Protein AF-A0A853BE87-F1 (afdb_monomer)

Secondary structure (DSSP, 8-state):
------EEEE--B-SSS--B---EEEEEETTEEEEEETTT--EEEEEE-S-TTSSS-EEEEEE-GGGTTTHHHH-S---SS-S--EE--EEEETTEEEEEEEEEETTTTS--SEEEEEEEEEEESS---TTHHHHHHTT-EEEEEE-TTSEEEEEEEEEEES--GGG--------

pLDDT: mean 77.79, std 16.49, range [34.81, 97.5]

Structure (mmCIF, N/CA/C/O backbone):
data_AF-A0A853BE87-F1
#
_entry.id   AF-A0A853BE87-F1
#
loop_
_atom_site.group_PDB
_atom_site.id
_atom_site.type_symbol
_atom_site.label_atom_id
_atom_site.label_alt_id
_atom_site.label_comp_id
_atom_site.label_asym_id
_atom_site.label_entity_id
_atom_site.label_seq_id
_atom_site.pdbx_PDB_ins_code
_atom_site.Cartn_x
_atom_site.Cartn_y
_atom_site.Cartn_z
_atom_site.occupancy
_atom_site.B_iso_or_equiv
_atom_site.auth_seq_id
_atom_site.auth_comp_id
_atom_site.auth_asym_id
_atom_site.auth_atom_id
_atom_site.pdbx_PDB_model_num
ATOM 1 N N . MET A 1 1 ? 9.281 -5.132 26.952 1.00 34.81 1 MET A N 1
ATOM 2 C CA . MET A 1 1 ? 9.201 -6.214 25.946 1.00 34.81 1 MET A CA 1
ATOM 3 C C . MET A 1 1 ? 8.556 -5.622 24.695 1.00 34.81 1 MET A C 1
ATOM 5 O O . MET A 1 1 ? 7.373 -5.311 24.731 1.00 34.81 1 MET A O 1
ATOM 9 N N . GLY A 1 2 ? 9.344 -5.286 23.667 1.00 41.28 2 GLY A N 1
ATOM 10 C CA . GLY A 1 2 ? 8.842 -4.583 22.477 1.00 41.28 2 GLY A CA 1
ATOM 11 C C . GLY A 1 2 ? 7.926 -5.489 21.656 1.00 41.28 2 GLY A C 1
ATOM 12 O O . GLY A 1 2 ? 8.298 -6.627 21.380 1.00 41.28 2 GLY A O 1
ATOM 13 N N . ARG A 1 3 ? 6.721 -5.021 21.301 1.00 45.84 3 ARG A N 1
ATOM 14 C CA . ARG A 1 3 ? 5.843 -5.760 20.381 1.00 45.84 3 ARG A CA 1
ATOM 15 C C . ARG A 1 3 ? 6.583 -5.938 19.060 1.00 45.84 3 ARG A C 1
ATOM 17 O O . ARG A 1 3 ? 7.026 -4.954 18.473 1.00 45.84 3 ARG A O 1
ATOM 24 N N . VAL A 1 4 ? 6.696 -7.180 18.602 1.00 50.53 4 VAL A N 1
ATOM 25 C CA . VAL A 1 4 ? 7.083 -7.476 17.224 1.00 50.53 4 VAL A CA 1
ATOM 26 C C . VAL A 1 4 ? 6.007 -6.846 16.341 1.00 50.53 4 VAL A C 1
ATOM 28 O O . VAL A 1 4 ? 4.849 -7.255 16.394 1.00 50.53 4 VAL A O 1
ATOM 31 N N . GLU A 1 5 ? 6.353 -5.790 15.605 1.00 64.62 5 GLU A N 1
ATOM 32 C CA . GLU A 1 5 ? 5.460 -5.242 14.586 1.00 64.62 5 GLU A CA 1
ATOM 33 C C . GLU A 1 5 ? 5.260 -6.316 13.517 1.00 64.62 5 GLU A C 1
ATOM 35 O O . GLU A 1 5 ? 6.203 -6.666 12.803 1.00 64.62 5 GLU A O 1
ATOM 40 N N . GLU A 1 6 ? 4.041 -6.840 13.395 1.00 81.12 6 GLU A N 1
ATOM 41 C CA . GLU A 1 6 ? 3.691 -7.691 12.264 1.00 81.12 6 GLU A CA 1
ATOM 42 C C . GLU A 1 6 ? 3.854 -6.881 10.977 1.00 81.12 6 GLU A C 1
ATOM 44 O O . GLU A 1 6 ? 3.145 -5.902 10.716 1.00 81.12 6 GLU A O 1
ATOM 49 N N . ALA A 1 7 ? 4.837 -7.284 10.181 1.00 88.75 7 ALA A N 1
ATOM 50 C CA . ALA A 1 7 ? 5.138 -6.687 8.900 1.00 88.75 7 ALA A CA 1
ATOM 51 C C . ALA A 1 7 ? 5.210 -7.778 7.840 1.00 88.75 7 ALA A C 1
ATOM 53 O O . ALA A 1 7 ? 5.725 -8.870 8.076 1.00 88.75 7 ALA A O 1
ATOM 54 N N . ILE A 1 8 ? 4.727 -7.454 6.649 1.00 89.81 8 ILE A N 1
ATOM 55 C CA . ILE A 1 8 ? 4.848 -8.312 5.477 1.00 89.81 8 ILE A CA 1
ATOM 56 C C . ILE A 1 8 ? 5.816 -7.624 4.529 1.00 89.81 8 ILE A C 1
ATOM 58 O O . ILE A 1 8 ? 5.663 -6.443 4.208 1.00 89.81 8 ILE A O 1
ATOM 62 N N . CYS A 1 9 ? 6.821 -8.377 4.096 1.00 89.88 9 CYS A N 1
ATOM 63 C CA . CYS A 1 9 ? 7.756 -7.964 3.065 1.00 89.88 9 CYS A CA 1
ATOM 64 C C . CYS A 1 9 ? 7.463 -8.749 1.789 1.00 89.88 9 CYS A C 1
ATOM 66 O O . CYS A 1 9 ? 7.303 -9.967 1.832 1.00 89.88 9 CYS A O 1
ATOM 68 N N . VAL A 1 10 ? 7.399 -8.056 0.659 1.00 86.69 10 VAL A N 1
ATOM 69 C CA . VAL A 1 10 ? 7.059 -8.649 -0.636 1.00 86.69 10 VAL A CA 1
ATOM 70 C C . VAL A 1 10 ? 7.960 -8.083 -1.716 1.00 86.69 10 VAL A C 1
ATOM 72 O O . VAL A 1 10 ? 8.206 -6.880 -1.768 1.00 86.69 10 VAL A O 1
ATOM 75 N N . ALA A 1 11 ? 8.411 -8.970 -2.593 1.00 85.81 11 ALA A N 1
ATOM 76 C CA . ALA A 1 11 ? 9.025 -8.640 -3.865 1.00 85.81 11 ALA A CA 1
ATOM 77 C C . ALA A 1 11 ? 8.382 -9.511 -4.953 1.00 85.81 11 ALA A C 1
ATOM 79 O O . ALA A 1 11 ? 7.905 -10.614 -4.675 1.00 85.81 11 ALA A O 1
ATOM 80 N N . ALA A 1 12 ? 8.354 -9.011 -6.183 1.00 81.62 12 ALA A N 1
ATOM 81 C CA . ALA A 1 12 ? 8.027 -9.800 -7.357 1.00 81.62 12 ALA A CA 1
ATOM 82 C C . ALA A 1 12 ? 9.329 -10.351 -7.948 1.00 81.62 12 ALA A C 1
ATOM 84 O O . ALA A 1 12 ? 10.282 -9.601 -8.154 1.00 81.62 12 ALA A O 1
ATOM 85 N N . TYR A 1 13 ? 9.366 -11.653 -8.219 1.00 79.94 13 TYR A N 1
ATOM 86 C CA . TYR A 1 13 ? 10.512 -12.316 -8.832 1.00 79.94 13 TYR A CA 1
ATOM 87 C C . TYR A 1 13 ? 10.091 -13.015 -10.117 1.00 79.94 13 TYR A C 1
ATOM 89 O O . TYR A 1 13 ? 9.055 -13.682 -10.174 1.00 79.94 13 TYR A O 1
ATOM 97 N N . SER A 1 14 ? 10.931 -12.872 -11.132 1.00 76.06 14 SER A N 1
ATOM 98 C CA . SER A 1 14 ? 10.779 -13.520 -12.418 1.00 76.06 14 SER A CA 1
ATOM 99 C C . SER A 1 14 ? 11.687 -14.741 -12.512 1.00 76.06 14 SER A C 1
ATOM 101 O O . SER A 1 14 ? 12.903 -14.630 -12.404 1.00 76.06 14 SER A O 1
ATOM 103 N N . THR A 1 15 ? 11.108 -15.917 -12.758 1.00 75.12 15 THR A N 1
ATOM 104 C CA . THR A 1 15 ? 11.886 -17.150 -12.968 1.00 75.12 15 THR A CA 1
ATOM 105 C C . THR A 1 15 ? 12.444 -17.262 -14.388 1.00 75.12 15 THR A C 1
ATOM 107 O O . THR A 1 15 ? 13.451 -17.929 -14.593 1.00 75.12 15 THR A O 1
ATOM 110 N N . SER A 1 16 ? 11.807 -16.623 -15.376 1.00 73.56 16 SER A N 1
ATOM 111 C CA . SER A 1 16 ? 12.207 -16.691 -16.792 1.00 73.56 16 SER A CA 1
ATOM 112 C C . SER A 1 16 ? 13.280 -15.672 -17.174 1.00 73.56 16 SER A C 1
ATOM 114 O O . SER A 1 16 ? 14.047 -15.883 -18.103 1.00 73.56 16 SER A O 1
ATOM 116 N N . ALA A 1 17 ? 13.315 -14.552 -16.463 1.00 70.81 17 ALA A N 1
ATOM 117 C CA . ALA A 1 17 ? 14.367 -13.547 -16.530 1.00 70.81 17 ALA A CA 1
ATOM 118 C C . ALA A 1 17 ? 14.782 -13.314 -15.080 1.00 70.81 17 ALA A C 1
ATOM 120 O O . ALA A 1 17 ? 13.906 -12.880 -14.346 1.00 70.81 17 ALA A O 1
ATOM 121 N N . PRO A 1 18 ? 16.006 -13.637 -14.631 1.00 74.25 18 PRO A N 1
ATOM 122 C CA . PRO A 1 18 ? 16.380 -13.681 -13.211 1.00 74.25 18 PRO A CA 1
ATOM 123 C C . PRO A 1 18 ? 16.485 -12.276 -12.591 1.00 74.25 18 PRO A C 1
ATOM 125 O O . PRO A 1 18 ? 17.546 -11.830 -12.164 1.00 74.25 18 PRO A O 1
ATOM 128 N N . VAL A 1 19 ? 15.364 -11.563 -12.560 1.00 74.12 19 VAL A N 1
ATOM 129 C CA . VAL A 1 19 ? 15.204 -10.198 -12.071 1.00 74.12 19 VAL A CA 1
ATOM 130 C C . VAL A 1 19 ? 14.216 -10.198 -10.911 1.00 74.12 19 VAL A C 1
ATOM 132 O O . VAL A 1 19 ? 13.226 -10.935 -10.897 1.00 74.12 19 VAL A O 1
ATOM 135 N N . CYS A 1 20 ? 14.508 -9.366 -9.919 1.00 79.50 20 CYS A N 1
ATOM 136 C CA . CYS A 1 20 ? 13.679 -9.156 -8.744 1.00 79.50 20 CYS A CA 1
ATOM 137 C C . CYS A 1 20 ? 13.296 -7.679 -8.675 1.00 79.50 20 CYS A C 1
ATOM 139 O O . CYS A 1 20 ? 14.112 -6.806 -8.979 1.00 79.50 20 CYS A O 1
ATOM 141 N N . SER A 1 21 ? 12.062 -7.396 -8.272 1.00 78.25 21 SER A N 1
ATOM 142 C CA . SER A 1 21 ? 11.642 -6.035 -7.980 1.00 78.25 21 SER A CA 1
ATOM 143 C C . SER A 1 21 ? 12.297 -5.509 -6.707 1.00 78.25 21 SER A C 1
ATOM 145 O O . SER A 1 21 ? 12.903 -6.244 -5.927 1.00 78.25 21 SER A O 1
ATOM 147 N N . TYR A 1 22 ? 12.066 -4.232 -6.416 1.00 80.69 22 TYR A N 1
ATOM 148 C CA . TYR A 1 22 ? 12.263 -3.742 -5.060 1.00 80.69 22 TYR A CA 1
ATOM 149 C C . TYR A 1 22 ? 11.377 -4.491 -4.062 1.00 80.69 22 TYR A C 1
ATOM 151 O O . TYR A 1 22 ? 10.263 -4.914 -4.387 1.00 80.69 22 TYR A O 1
ATOM 159 N N . THR A 1 23 ? 11.872 -4.609 -2.832 1.00 86.69 23 THR A N 1
ATOM 160 C CA . THR A 1 23 ? 11.100 -5.147 -1.714 1.00 86.69 23 THR A CA 1
ATOM 161 C C . THR A 1 23 ? 10.265 -4.044 -1.084 1.00 86.69 23 THR A C 1
ATOM 163 O O . THR A 1 23 ? 10.777 -2.985 -0.710 1.00 86.69 23 THR A O 1
ATOM 166 N N . TYR A 1 24 ? 8.983 -4.320 -0.902 1.00 87.06 24 TYR A N 1
ATOM 167 C CA . TYR A 1 24 ? 8.045 -3.468 -0.190 1.00 87.06 24 TYR A CA 1
ATOM 168 C C . TYR A 1 24 ? 7.766 -4.078 1.176 1.00 87.06 24 TYR A C 1
ATOM 170 O O . TYR A 1 24 ? 7.443 -5.259 1.270 1.00 87.06 24 TYR A O 1
ATOM 178 N N . ARG A 1 25 ? 7.896 -3.278 2.233 1.00 90.50 25 ARG A N 1
ATOM 179 C CA . ARG A 1 25 ? 7.455 -3.617 3.587 1.00 90.50 25 ARG A CA 1
ATOM 180 C C . ARG A 1 25 ? 6.145 -2.901 3.846 1.00 90.50 25 ARG A C 1
ATOM 182 O O . ARG A 1 25 ? 6.057 -1.694 3.624 1.00 90.50 25 ARG A O 1
ATOM 189 N N . TRP A 1 26 ? 5.170 -3.607 4.392 1.00 91.75 26 TRP A N 1
ATOM 190 C CA . TRP A 1 26 ? 4.003 -2.973 4.976 1.00 91.75 26 TRP A CA 1
ATOM 191 C C . TRP A 1 26 ? 3.702 -3.510 6.367 1.00 91.75 26 TRP A C 1
ATOM 193 O O . TRP A 1 26 ? 3.969 -4.674 6.658 1.00 91.75 26 TRP A O 1
ATOM 203 N N . TRP A 1 27 ? 3.192 -2.647 7.238 1.00 93.06 27 TRP A N 1
ATOM 204 C CA . TRP A 1 27 ? 2.950 -2.949 8.648 1.00 93.06 27 TRP A CA 1
ATOM 205 C C . TRP A 1 27 ? 1.794 -2.110 9.195 1.00 93.06 27 TRP A C 1
ATOM 207 O O . TRP A 1 27 ? 1.393 -1.112 8.588 1.00 93.06 27 TRP A O 1
ATOM 217 N N . ALA A 1 28 ? 1.258 -2.522 10.341 1.00 91.62 28 ALA A N 1
ATOM 218 C CA . ALA A 1 28 ? 0.307 -1.735 11.115 1.00 91.62 28 ALA A CA 1
ATOM 219 C C . ALA A 1 28 ? 1.029 -1.028 12.269 1.00 91.62 28 ALA A C 1
ATOM 221 O O . ALA A 1 28 ? 1.868 -1.633 12.935 1.00 91.62 28 ALA A O 1
ATOM 222 N N . ALA A 1 29 ? 0.680 0.229 12.536 1.00 87.75 29 ALA A N 1
ATOM 223 C CA . ALA A 1 29 ? 1.125 0.946 13.729 1.00 87.75 29 ALA A CA 1
ATOM 224 C C . ALA A 1 29 ? 0.015 1.890 14.213 1.00 87.75 29 ALA A C 1
ATOM 226 O O . ALA A 1 29 ? -0.457 2.763 13.482 1.00 87.75 29 ALA A O 1
ATOM 227 N N . GLY A 1 30 ? -0.432 1.683 15.455 1.00 86.69 30 GLY A N 1
ATOM 228 C CA . GLY A 1 30 ? -1.623 2.346 15.990 1.00 86.69 30 GLY A CA 1
ATOM 229 C C . GLY A 1 30 ? -2.852 2.081 15.116 1.00 86.69 30 GLY A C 1
ATOM 230 O O . GLY A 1 30 ? -3.122 0.938 14.744 1.00 86.69 30 GLY A O 1
ATOM 231 N N . THR A 1 31 ? -3.571 3.146 14.764 1.00 86.31 31 THR A N 1
ATOM 232 C CA . THR A 1 31 ? -4.758 3.131 13.890 1.00 86.31 31 THR A CA 1
ATOM 233 C C . THR A 1 31 ? -4.414 3.218 12.401 1.00 86.31 31 THR A C 1
ATOM 235 O O . THR A 1 31 ? -5.306 3.350 11.569 1.00 86.31 31 THR A O 1
ATOM 238 N N . SER A 1 32 ? -3.133 3.159 12.038 1.00 87.69 32 SER A N 1
ATOM 239 C CA . SER A 1 32 ? -2.672 3.353 10.665 1.00 87.69 32 SER A CA 1
ATOM 240 C C . SER A 1 32 ? -1.987 2.111 10.107 1.00 87.69 32 SER A C 1
ATOM 242 O O . SER A 1 32 ? -1.500 1.250 10.845 1.00 87.69 32 SER A O 1
ATOM 244 N N . PHE A 1 33 ? -1.913 2.050 8.782 1.00 91.50 33 PHE A N 1
ATOM 245 C CA . PHE A 1 33 ? -0.997 1.161 8.078 1.00 91.50 33 PHE A CA 1
ATOM 246 C C . PHE A 1 33 ? 0.027 1.968 7.301 1.00 91.50 33 PHE A C 1
ATOM 248 O O . PHE A 1 33 ? -0.228 3.100 6.889 1.00 91.50 33 PHE A O 1
ATOM 255 N N . TYR A 1 34 ? 1.170 1.349 7.056 1.00 90.56 34 TYR A N 1
ATOM 256 C CA . TYR A 1 34 ? 2.242 1.950 6.288 1.00 90.56 34 TYR A CA 1
ATOM 257 C C . TYR A 1 34 ? 2.745 0.972 5.245 1.00 90.56 34 TYR A C 1
ATOM 259 O O . TYR A 1 34 ? 2.811 -0.228 5.494 1.00 90.56 34 TYR A O 1
ATOM 267 N N . LEU A 1 35 ? 3.120 1.504 4.090 1.00 90.12 35 LEU A N 1
ATOM 268 C CA . LEU A 1 35 ? 3.704 0.778 2.974 1.00 90.12 35 LEU A CA 1
ATOM 269 C C . LEU A 1 35 ? 4.929 1.548 2.499 1.00 90.12 35 LEU A C 1
ATOM 271 O O . LEU A 1 35 ? 4.832 2.731 2.182 1.00 90.12 35 LEU A O 1
ATOM 275 N N . LYS A 1 36 ? 6.083 0.889 2.481 1.00 88.25 36 LYS A N 1
ATOM 276 C CA . LYS A 1 36 ? 7.378 1.518 2.227 1.00 88.25 36 LYS A CA 1
ATOM 277 C C . LYS A 1 36 ? 8.248 0.627 1.357 1.00 88.25 36 LYS A C 1
ATOM 279 O O . LYS A 1 36 ? 8.358 -0.574 1.600 1.00 88.25 36 LYS A O 1
ATOM 284 N N . GLN A 1 37 ? 8.900 1.221 0.366 1.00 84.44 37 GLN A N 1
ATOM 285 C CA . GLN A 1 37 ? 9.939 0.534 -0.392 1.00 84.44 37 GLN A CA 1
ATOM 286 C C . GLN A 1 37 ? 11.239 0.500 0.423 1.00 84.44 37 GLN A C 1
ATOM 288 O O . GLN A 1 37 ? 11.730 1.544 0.845 1.00 84.44 37 GLN A O 1
ATOM 293 N N . ARG A 1 38 ? 11.813 -0.690 0.620 1.00 81.00 38 ARG A N 1
ATOM 294 C CA . ARG A 1 38 ? 12.955 -0.927 1.522 1.00 81.00 38 ARG A CA 1
ATOM 295 C C . ARG A 1 38 ? 14.302 -0.409 1.021 1.00 81.00 38 ARG A C 1
ATOM 297 O O . ARG A 1 38 ? 15.202 -0.250 1.827 1.00 81.00 38 ARG A O 1
ATOM 304 N N . SER A 1 39 ? 14.470 -0.209 -0.285 1.00 72.06 39 SER A N 1
ATOM 305 C CA . SER A 1 39 ? 15.754 0.220 -0.860 1.00 72.06 39 SER A CA 1
ATOM 306 C C . SER A 1 39 ? 15.904 1.736 -0.968 1.00 72.06 39 SER A C 1
ATOM 308 O O . SER A 1 39 ? 17.019 2.241 -0.916 1.00 72.06 39 SER A O 1
ATOM 310 N N . LEU A 1 40 ? 14.796 2.465 -1.132 1.00 68.75 40 LEU A N 1
ATOM 311 C CA . LEU A 1 40 ? 14.821 3.925 -1.248 1.00 68.75 40 LEU A CA 1
ATOM 312 C C . LEU A 1 40 ? 14.602 4.607 0.099 1.00 68.75 40 LEU A C 1
ATOM 314 O O . LEU A 1 40 ? 15.057 5.730 0.286 1.00 68.75 40 LEU A O 1
ATOM 318 N N . ASP A 1 41 ? 13.861 3.958 1.004 1.00 71.69 41 ASP A N 1
ATOM 319 C CA . ASP A 1 41 ? 13.415 4.464 2.306 1.00 71.69 41 ASP A CA 1
ATOM 320 C C . ASP A 1 41 ? 12.743 5.854 2.305 1.00 71.69 41 ASP A C 1
ATOM 322 O O . ASP A 1 41 ? 12.375 6.367 3.364 1.00 71.69 41 ASP A O 1
ATOM 326 N N . ALA A 1 42 ? 12.513 6.425 1.122 1.00 71.44 42 ALA A N 1
ATOM 327 C CA . ALA A 1 42 ? 12.058 7.788 0.936 1.00 71.44 42 ALA A CA 1
ATOM 328 C C . ALA A 1 42 ? 10.554 7.889 0.694 1.00 71.44 42 ALA A C 1
ATOM 330 O O . ALA A 1 42 ? 9.937 8.806 1.210 1.00 71.44 42 ALA A O 1
ATOM 331 N N . ILE A 1 43 ? 9.940 6.949 -0.030 1.00 75.69 43 ILE A N 1
ATOM 332 C CA . ILE A 1 43 ? 8.500 6.985 -0.328 1.00 75.69 43 ILE A CA 1
ATOM 333 C C . ILE A 1 43 ? 7.746 6.071 0.639 1.00 75.69 43 ILE A C 1
ATOM 335 O O . ILE A 1 43 ? 8.080 4.892 0.795 1.00 75.69 43 ILE A O 1
ATOM 339 N N . LYS A 1 44 ? 6.693 6.614 1.249 1.00 82.69 44 LYS A N 1
ATOM 340 C CA . LYS A 1 44 ? 5.778 5.918 2.150 1.00 82.69 44 LYS A CA 1
ATOM 341 C C . LYS A 1 44 ? 4.332 6.201 1.760 1.00 82.69 44 LYS A C 1
ATOM 343 O O . LYS A 1 44 ? 3.951 7.348 1.563 1.00 82.69 44 LYS A O 1
ATOM 348 N N . ILE A 1 45 ? 3.500 5.170 1.722 1.00 82.56 45 ILE A N 1
ATOM 349 C CA . ILE A 1 45 ? 2.044 5.329 1.715 1.00 82.56 45 ILE A CA 1
ATOM 350 C C . ILE A 1 45 ? 1.560 5.121 3.143 1.00 82.56 45 ILE A C 1
ATOM 352 O O . ILE A 1 45 ? 1.860 4.097 3.755 1.00 82.56 45 ILE A O 1
ATOM 356 N N . SER A 1 46 ? 0.855 6.111 3.674 1.00 85.56 46 SER A N 1
ATOM 357 C CA . SER A 1 46 ? 0.259 6.097 5.006 1.00 85.56 46 SER A CA 1
ATOM 358 C C . SER A 1 46 ? -1.247 5.972 4.851 1.00 85.56 46 SER A C 1
ATOM 360 O O . SER A 1 46 ? -1.876 6.767 4.153 1.00 85.56 46 SER A O 1
ATOM 362 N N . LEU A 1 47 ? -1.814 4.939 5.462 1.00 82.62 47 LEU A N 1
ATOM 363 C CA . LEU A 1 47 ? -3.239 4.655 5.429 1.00 82.62 47 LEU A CA 1
ATOM 364 C C . LEU A 1 47 ? -3.792 4.981 6.802 1.00 82.62 47 LEU A C 1
ATOM 366 O O . LEU A 1 47 ? -3.749 4.140 7.702 1.00 82.62 47 LEU A O 1
ATOM 370 N N . HIS A 1 48 ? -4.218 6.225 6.974 1.00 76.62 48 HIS A N 1
ATOM 371 C CA . HIS A 1 48 ? -4.711 6.693 8.252 1.00 76.62 48 HIS A CA 1
ATOM 372 C C . HIS A 1 48 ? -6.144 6.200 8.425 1.00 76.62 48 HIS A C 1
ATOM 374 O O . HIS A 1 48 ? -7.033 6.540 7.643 1.00 76.62 48 HIS A O 1
ATOM 380 N N . GLY A 1 49 ? -6.365 5.364 9.441 1.00 64.00 49 GLY A N 1
ATOM 381 C CA . GLY A 1 49 ? -7.707 5.154 9.969 1.00 64.00 49 GLY A CA 1
ATOM 382 C C . GLY A 1 49 ? -8.241 6.443 10.612 1.00 64.00 49 GLY A C 1
ATOM 383 O O . GLY A 1 49 ? -7.569 7.475 10.569 1.00 64.00 49 GLY A O 1
ATOM 384 N N . PRO A 1 50 ? -9.429 6.406 11.236 1.00 59.72 50 PRO A N 1
ATOM 385 C CA . PRO A 1 50 ? -9.889 7.512 12.065 1.00 59.72 50 PRO A CA 1
ATOM 386 C C . PRO A 1 50 ? -8.852 7.769 13.168 1.00 59.72 50 PRO A C 1
ATOM 388 O O . PRO A 1 50 ? -8.678 6.978 14.095 1.00 59.72 50 PRO A O 1
ATOM 391 N N . ASP A 1 51 ? -8.097 8.847 13.003 1.00 63.66 51 ASP A N 1
ATOM 392 C CA . ASP A 1 51 ? -7.013 9.282 13.871 1.00 63.66 51 ASP A CA 1
ATOM 393 C C . ASP A 1 51 ? -7.207 10.775 14.098 1.00 63.66 51 ASP A C 1
ATOM 395 O O . ASP A 1 51 ? -7.145 11.562 13.157 1.00 63.66 51 ASP A O 1
ATOM 399 N N . LEU A 1 52 ? -7.441 11.160 15.353 1.00 62.03 52 LEU A N 1
ATOM 400 C CA . LEU A 1 52 ? -7.714 12.545 15.746 1.00 62.03 52 LEU A CA 1
ATOM 401 C C . LEU A 1 52 ? -6.556 13.503 15.423 1.00 62.03 52 LEU A C 1
ATOM 403 O O . LEU A 1 52 ? -6.737 14.715 15.449 1.00 62.03 52 LEU A O 1
ATOM 407 N N . ARG A 1 53 ? -5.361 12.975 15.128 1.00 66.19 53 ARG A N 1
ATOM 408 C CA . ARG A 1 53 ? -4.188 13.761 14.718 1.00 66.19 53 ARG A CA 1
ATOM 409 C C . ARG A 1 53 ? -4.246 14.210 13.259 1.00 66.19 53 ARG A C 1
ATOM 411 O O . ARG A 1 53 ? -3.414 15.019 12.850 1.00 66.19 53 ARG A O 1
ATOM 418 N N . HIS A 1 54 ? -5.174 13.676 12.468 1.00 65.00 54 HIS A N 1
ATOM 419 C CA . HIS A 1 54 ? -5.351 14.039 11.070 1.00 65.00 54 HIS A CA 1
ATOM 420 C C . HIS A 1 54 ? -6.712 14.716 10.878 1.00 65.00 54 HIS A C 1
ATOM 422 O O . HIS A 1 54 ? -7.708 14.214 11.395 1.00 65.00 54 HIS A O 1
ATOM 428 N N . PRO A 1 55 ? -6.764 15.852 10.152 1.00 61.09 55 PRO A N 1
ATOM 429 C CA . PRO A 1 55 ? -8.001 16.612 9.978 1.00 61.09 55 PRO A CA 1
ATOM 430 C C . PRO A 1 55 ? -9.097 15.785 9.294 1.00 61.09 55 PRO A C 1
ATOM 432 O O . PRO A 1 55 ? -10.273 16.001 9.565 1.00 61.09 55 PRO A O 1
ATOM 435 N N . GLU A 1 56 ? -8.714 14.801 8.472 1.00 59.12 56 GLU A N 1
ATOM 436 C CA . GLU A 1 56 ? -9.625 13.836 7.862 1.00 59.12 56 GLU A CA 1
ATOM 437 C C . GLU A 1 56 ? -8.995 12.428 7.838 1.00 59.12 56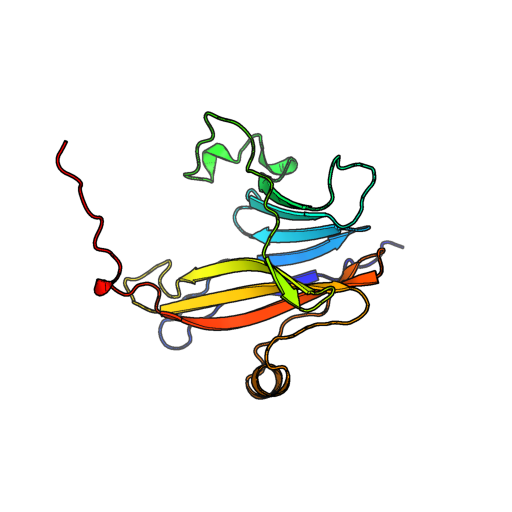 GLU A C 1
ATOM 439 O O . GLU A 1 56 ? -7.783 12.299 7.617 1.00 59.12 56 GLU A O 1
ATOM 444 N N . PRO A 1 57 ? -9.780 11.349 8.040 1.00 66.44 57 PRO A N 1
ATOM 445 C CA . PRO A 1 57 ? -9.335 10.001 7.716 1.00 66.44 57 PRO A CA 1
ATOM 446 C C . PRO A 1 57 ? -9.109 9.896 6.206 1.00 66.44 57 PRO A C 1
ATOM 448 O O . PRO A 1 57 ? -9.964 10.264 5.402 1.00 66.44 57 PRO A O 1
ATOM 451 N N . GLY A 1 58 ? -7.960 9.366 5.805 1.00 78.50 58 GLY A N 1
ATOM 452 C CA . GLY A 1 58 ? -7.598 9.335 4.397 1.00 78.50 58 GLY A CA 1
ATOM 453 C C . GLY A 1 58 ? -6.285 8.624 4.132 1.00 78.50 58 GLY A C 1
ATOM 454 O O . GLY A 1 58 ? -5.590 8.149 5.036 1.00 78.50 58 GLY A O 1
ATOM 455 N N . PHE A 1 59 ? -5.935 8.544 2.856 1.00 87.00 59 PHE A N 1
ATOM 456 C CA . PHE A 1 59 ? -4.690 7.933 2.429 1.00 87.00 59 PHE A CA 1
ATOM 457 C C . PHE A 1 59 ? -3.745 9.006 1.941 1.00 87.00 59 PHE A C 1
ATOM 459 O O . PHE A 1 59 ? -4.134 9.908 1.207 1.00 87.00 59 PHE A O 1
ATOM 466 N N . LYS A 1 60 ? -2.489 8.894 2.348 1.00 86.44 60 LYS A N 1
ATOM 467 C CA . LYS A 1 60 ? -1.448 9.833 1.978 1.00 86.44 60 LYS A CA 1
ATOM 468 C C . LYS A 1 60 ? -0.304 9.076 1.340 1.00 86.44 60 LYS A C 1
ATOM 470 O O . LYS A 1 60 ? 0.324 8.226 1.966 1.00 86.44 60 LYS A O 1
ATOM 475 N N . LEU A 1 61 ? -0.011 9.403 0.093 1.00 84.56 61 LEU A N 1
ATOM 476 C CA . LEU A 1 61 ? 1.280 9.111 -0.510 1.00 84.56 61 LEU A CA 1
ATOM 477 C C . LEU A 1 61 ? 2.185 10.210 0.073 1.00 84.56 61 LEU A C 1
ATOM 479 O O . LEU A 1 61 ? 1.770 11.356 0.109 1.00 84.56 61 LEU A O 1
ATOM 483 N N . GLY A 1 62 ? 3.346 9.885 0.639 1.00 80.38 62 GLY A N 1
ATOM 484 C CA . GLY A 1 62 ? 4.219 10.839 1.334 1.00 80.38 62 GLY A CA 1
ATOM 485 C C . GLY A 1 62 ? 5.705 10.499 1.244 1.00 80.38 62 GLY A C 1
ATOM 486 O O . GLY A 1 62 ? 6.068 9.337 1.054 1.00 80.38 62 GLY A O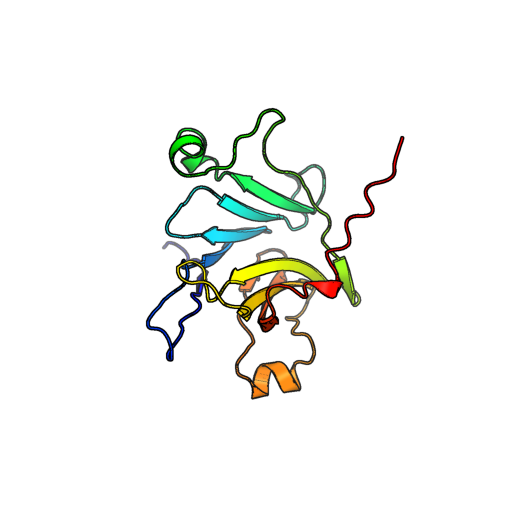 1
ATOM 487 N N . ILE A 1 63 ? 6.567 11.508 1.406 1.00 78.88 63 ILE A N 1
ATOM 488 C CA . ILE A 1 63 ? 7.970 11.253 1.726 1.00 78.88 63 ILE A CA 1
ATOM 489 C C . ILE A 1 63 ? 8.005 10.864 3.201 1.00 78.88 63 ILE A C 1
ATOM 491 O O . ILE A 1 63 ? 7.318 11.461 4.035 1.00 78.88 63 ILE A O 1
ATOM 495 N N . ASP A 1 64 ? 8.776 9.842 3.532 1.00 78.25 64 ASP A N 1
ATOM 496 C CA . ASP A 1 64 ? 9.085 9.545 4.915 1.00 78.25 64 ASP A CA 1
ATOM 497 C C . ASP A 1 64 ? 9.840 10.730 5.535 1.00 78.25 64 ASP A C 1
ATOM 499 O O . ASP A 1 64 ? 10.853 11.174 4.999 1.00 78.25 64 ASP A O 1
ATOM 503 N N . SER A 1 65 ? 9.372 11.236 6.676 1.00 76.19 65 SER A N 1
ATOM 504 C CA . SER A 1 65 ? 10.003 12.368 7.361 1.00 76.19 65 SER A CA 1
ATOM 505 C C . SER A 1 65 ? 11.479 12.115 7.675 1.00 76.19 65 SER A C 1
ATOM 507 O O . SER A 1 65 ? 12.282 13.039 7.612 1.00 76.19 65 SER A O 1
ATOM 509 N N . SER A 1 66 ? 11.862 10.861 7.945 1.00 78.31 66 SER A N 1
ATOM 510 C CA . SER A 1 66 ? 13.267 10.482 8.166 1.00 78.31 66 SER A CA 1
ATOM 511 C C . SER A 1 66 ? 14.140 10.581 6.911 1.00 78.31 66 SER A C 1
ATOM 513 O O . SER A 1 66 ? 15.360 10.657 7.017 1.00 78.31 66 SER A O 1
ATOM 515 N N . ALA A 1 67 ? 13.534 10.599 5.725 1.00 76.19 67 ALA A N 1
ATOM 516 C CA . ALA A 1 67 ? 14.226 10.688 4.447 1.00 76.19 67 ALA A CA 1
ATOM 517 C C . ALA A 1 67 ? 14.107 12.070 3.794 1.00 76.19 67 ALA A C 1
ATOM 519 O O . ALA A 1 67 ? 14.725 12.294 2.758 1.00 76.19 67 ALA A O 1
ATOM 520 N N . GLN A 1 68 ? 13.348 13.006 4.371 1.00 74.81 68 GLN A N 1
ATOM 521 C CA . GLN A 1 68 ? 13.013 14.283 3.732 1.00 74.81 68 GLN A CA 1
ATOM 522 C C . GLN A 1 68 ? 14.251 15.098 3.32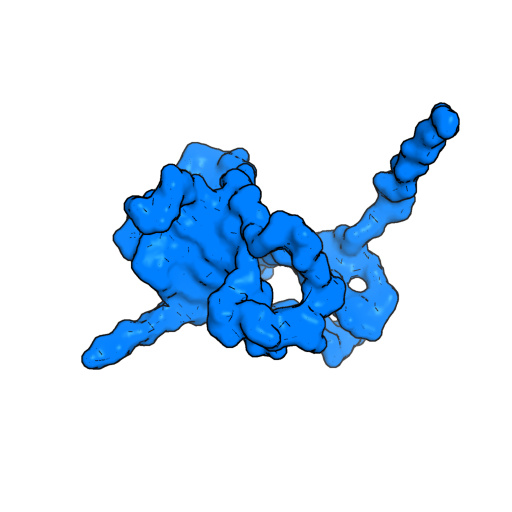1 1.00 74.81 68 GLN A C 1
ATOM 524 O O . GLN A 1 68 ? 14.269 15.657 2.230 1.00 74.81 68 GLN A O 1
ATOM 529 N N . ALA A 1 69 ? 15.312 15.082 4.134 1.00 74.69 69 ALA A N 1
ATOM 530 C CA . ALA A 1 69 ? 16.564 15.782 3.839 1.00 74.69 69 ALA A CA 1
ATOM 531 C C . ALA A 1 69 ? 17.360 15.187 2.659 1.00 74.69 69 ALA A C 1
ATOM 533 O O . ALA A 1 69 ? 18.142 15.896 2.041 1.00 74.69 69 ALA A O 1
ATOM 534 N N . THR A 1 70 ? 17.167 13.902 2.335 1.00 73.88 70 THR A N 1
ATOM 535 C CA . THR A 1 70 ? 17.951 13.178 1.305 1.00 73.88 70 THR A CA 1
ATOM 536 C C . THR A 1 70 ? 17.094 12.652 0.153 1.00 73.88 70 THR A C 1
ATOM 538 O O . THR A 1 70 ? 17.604 12.089 -0.815 1.00 73.88 70 THR A O 1
ATOM 541 N N . ALA A 1 71 ? 15.772 12.828 0.219 1.00 71.62 71 ALA A N 1
ATOM 542 C CA . ALA A 1 71 ? 14.837 12.286 -0.761 1.00 71.62 71 ALA A CA 1
ATOM 543 C C . ALA A 1 71 ? 15.130 12.804 -2.177 1.00 71.62 71 ALA A C 1
ATOM 545 O O . ALA A 1 71 ? 15.080 12.033 -3.132 1.00 71.62 71 ALA A O 1
ATOM 546 N N . HIS A 1 72 ? 15.520 14.074 -2.300 1.00 69.31 72 HIS A N 1
ATOM 547 C CA . HIS A 1 72 ? 15.884 14.720 -3.563 1.00 69.31 72 HIS A CA 1
ATOM 548 C C . HIS A 1 72 ? 17.172 14.170 -4.205 1.00 69.31 72 HIS A C 1
ATOM 550 O O . HIS A 1 72 ? 17.422 14.415 -5.384 1.00 69.31 72 HIS A O 1
ATOM 556 N N . GLU A 1 73 ? 17.996 13.427 -3.468 1.00 71.00 73 GLU A N 1
ATOM 557 C CA . GLU A 1 73 ? 19.199 12.777 -4.006 1.00 71.00 73 GLU A CA 1
ATOM 558 C C . GLU A 1 73 ? 18.885 11.383 -4.565 1.00 71.00 73 GLU A C 1
ATOM 560 O O . GLU A 1 73 ? 19.572 10.891 -5.455 1.00 71.00 73 GLU A O 1
ATOM 565 N N . LYS A 1 74 ? 17.830 10.743 -4.047 1.00 68.56 74 LYS A N 1
ATOM 566 C CA . LYS A 1 74 ? 17.473 9.345 -4.339 1.00 68.56 74 LYS A CA 1
ATOM 567 C C . LYS A 1 74 ? 16.256 9.202 -5.244 1.00 68.56 74 LYS A C 1
ATOM 569 O O . LYS A 1 74 ? 15.998 8.117 -5.761 1.00 68.56 74 LYS A O 1
ATOM 574 N N . LEU A 1 75 ? 15.484 10.271 -5.404 1.00 68.56 75 LEU A N 1
ATOM 575 C CA . LEU A 1 75 ? 14.274 10.298 -6.204 1.00 68.56 75 LEU A CA 1
ATOM 576 C C . LEU A 1 75 ? 14.444 11.300 -7.345 1.00 68.56 75 LEU A C 1
ATOM 578 O O . LEU A 1 75 ? 14.791 12.459 -7.135 1.00 68.56 75 LEU A O 1
ATOM 582 N N . LEU A 1 76 ? 14.108 10.858 -8.557 1.00 66.56 76 LEU A N 1
ATOM 583 C CA . LEU A 1 76 ? 13.870 11.749 -9.699 1.00 66.56 76 LEU A CA 1
ATOM 584 C C . LEU A 1 76 ? 12.655 12.665 -9.476 1.00 66.56 76 LEU A C 1
ATOM 586 O O . LEU A 1 76 ? 12.463 13.620 -10.221 1.00 66.56 76 LEU A O 1
ATOM 590 N N . TRP A 1 77 ? 11.848 12.392 -8.447 1.00 62.97 77 TRP A N 1
ATOM 591 C CA . TRP A 1 77 ? 10.736 13.245 -8.058 1.00 62.97 77 TRP A CA 1
ATOM 592 C C . TRP A 1 77 ? 11.236 14.540 -7.408 1.00 62.97 77 TRP A C 1
ATOM 594 O O . TRP A 1 77 ? 11.890 14.527 -6.363 1.00 62.97 77 TRP A O 1
ATOM 604 N N . ARG A 1 78 ? 10.898 15.666 -8.037 1.00 57.09 78 ARG A N 1
ATOM 605 C CA . ARG A 1 78 ? 11.126 17.028 -7.547 1.00 57.09 78 ARG A CA 1
ATOM 606 C C . ARG A 1 78 ? 9.763 17.603 -7.147 1.00 57.09 78 ARG A C 1
ATOM 608 O O . ARG A 1 78 ? 8.795 17.388 -7.868 1.00 57.09 78 ARG A O 1
ATOM 615 N N . PHE A 1 79 ? 9.681 18.238 -5.982 1.00 58.84 79 PHE A N 1
ATOM 616 C CA . PHE A 1 79 ? 8.458 18.865 -5.475 1.00 58.84 79 PHE A CA 1
ATOM 617 C C . PHE A 1 79 ? 8.662 20.375 -5.547 1.00 58.84 79 PHE A C 1
ATOM 619 O O . PHE A 1 79 ? 9.455 20.884 -4.759 1.00 58.84 79 PHE A O 1
ATOM 626 N N . ASP A 1 80 ? 7.960 21.068 -6.439 1.00 50.34 80 ASP A N 1
ATOM 627 C CA . ASP A 1 80 ? 7.934 22.539 -6.439 1.00 50.34 80 ASP A CA 1
ATOM 628 C C . ASP A 1 80 ? 6.733 23.073 -5.618 1.00 50.34 80 ASP A C 1
ATOM 630 O O . ASP A 1 80 ? 6.685 24.236 -5.234 1.00 50.34 80 ASP A O 1
ATOM 634 N N . ASP A 1 81 ? 5.791 22.194 -5.267 1.00 44.84 81 ASP A N 1
ATOM 635 C CA . ASP A 1 81 ? 4.436 22.500 -4.794 1.00 44.84 81 ASP A CA 1
ATOM 636 C C . ASP A 1 81 ? 3.999 21.668 -3.564 1.00 44.84 81 ASP A C 1
ATOM 638 O O . ASP A 1 81 ? 2.830 21.628 -3.179 1.00 44.84 81 ASP A O 1
ATOM 642 N N . GLY A 1 82 ? 4.964 21.079 -2.851 1.00 49.38 82 GLY A N 1
ATOM 643 C CA . GLY A 1 82 ? 4.755 20.519 -1.513 1.00 49.38 82 GLY A CA 1
ATOM 644 C C . GLY A 1 82 ? 4.514 19.007 -1.452 1.00 49.38 82 GLY A C 1
ATOM 645 O O . GLY A 1 82 ? 4.348 18.304 -2.446 1.00 49.38 82 GLY A O 1
ATOM 646 N N . ALA A 1 83 ? 4.583 18.477 -0.228 1.00 51.38 83 ALA A N 1
ATOM 647 C CA . ALA A 1 83 ? 4.561 17.047 0.045 1.00 51.38 83 ALA A CA 1
ATOM 648 C C . ALA A 1 83 ? 3.241 16.407 -0.406 1.00 51.38 83 ALA A C 1
ATOM 650 O O . ALA A 1 83 ? 2.207 16.651 0.203 1.00 51.38 83 ALA A O 1
ATOM 651 N N . MET A 1 84 ? 3.336 15.564 -1.433 1.00 67.12 84 MET A N 1
ATOM 652 C CA . MET A 1 84 ? 2.470 14.438 -1.802 1.00 67.12 84 MET A CA 1
ATOM 653 C C . MET A 1 84 ? 1.050 14.393 -1.185 1.00 67.12 84 MET A C 1
ATOM 655 O O . MET A 1 84 ? 0.843 14.330 0.032 1.00 67.12 84 MET A O 1
ATOM 659 N N . GLY A 1 85 ? 0.069 14.363 -2.087 1.00 76.12 85 GLY A N 1
ATOM 660 C CA . GLY A 1 85 ? -1.340 14.596 -1.795 1.00 76.12 85 GLY A CA 1
ATOM 661 C C . GLY A 1 85 ? -2.068 13.478 -1.050 1.00 76.12 85 GLY A C 1
ATOM 662 O O . GLY A 1 85 ? -1.755 12.285 -1.143 1.00 76.12 85 GLY A O 1
ATOM 663 N N . TRP A 1 86 ? -3.105 13.908 -0.339 1.00 83.50 86 TRP A N 1
ATOM 664 C CA . TRP A 1 86 ? -4.155 13.031 0.149 1.00 83.50 86 TRP A CA 1
ATOM 665 C C . TRP A 1 86 ? -4.977 12.492 -1.019 1.00 83.50 86 TRP A C 1
ATOM 667 O O . TRP A 1 86 ? -5.219 13.188 -2.004 1.00 83.50 86 TRP A O 1
ATOM 677 N N . PHE A 1 87 ? -5.426 11.251 -0.902 1.00 84.75 87 PHE A N 1
ATOM 678 C CA . PHE A 1 87 ? -6.341 10.640 -1.849 1.00 84.75 87 PHE A CA 1
ATOM 679 C C . PHE A 1 87 ? -7.379 9.791 -1.111 1.00 84.75 87 PHE A C 1
ATOM 681 O O . PHE A 1 87 ? -7.085 9.190 -0.072 1.00 84.75 87 PHE A O 1
ATOM 688 N N . PRO A 1 88 ? -8.605 9.704 -1.649 1.00 84.12 88 PRO A N 1
ATOM 689 C CA . PRO A 1 88 ? -9.689 9.024 -0.959 1.00 84.12 88 PRO A CA 1
ATOM 690 C C . PRO A 1 88 ? -9.638 7.506 -1.142 1.00 84.12 88 PRO A C 1
ATOM 692 O O . PRO A 1 88 ? -10.288 6.790 -0.393 1.00 84.12 88 PRO A O 1
ATOM 695 N N . GLY A 1 89 ? -8.939 6.982 -2.154 1.00 87.69 89 GLY A N 1
ATOM 696 C CA . GLY A 1 89 ? -9.154 5.614 -2.643 1.00 87.69 89 GLY A CA 1
ATOM 697 C C . GLY A 1 89 ? -10.578 5.421 -3.190 1.00 87.69 89 GLY A C 1
ATOM 698 O O . GLY A 1 89 ? -11.323 6.383 -3.368 1.00 87.69 89 GLY A O 1
ATOM 699 N N . ARG A 1 90 ? -10.978 4.175 -3.461 1.00 92.12 90 ARG A N 1
ATOM 700 C CA . ARG A 1 90 ? -12.285 3.844 -4.053 1.00 92.12 90 ARG A CA 1
ATOM 701 C C . ARG A 1 90 ? -13.035 2.818 -3.214 1.00 92.12 90 ARG A C 1
ATOM 703 O O . ARG A 1 90 ? -12.542 1.709 -3.028 1.00 92.12 90 ARG A O 1
ATOM 710 N N . GLU A 1 91 ? -14.231 3.150 -2.739 1.00 92.88 91 GLU A N 1
ATOM 711 C CA . GLU A 1 91 ? -15.117 2.160 -2.116 1.00 92.88 91 GLU A CA 1
ATOM 712 C C . GLU A 1 91 ? -15.589 1.145 -3.167 1.00 92.88 91 GLU A C 1
ATOM 714 O O . GLU A 1 91 ? -15.986 1.518 -4.270 1.00 92.88 91 GLU A O 1
ATOM 719 N N . ILE A 1 92 ? -15.482 -0.145 -2.852 1.00 96.06 92 ILE A N 1
ATOM 720 C CA . ILE A 1 92 ? -15.840 -1.245 -3.770 1.00 96.06 92 ILE A CA 1
ATOM 721 C C . ILE A 1 92 ? -16.907 -2.179 -3.192 1.00 96.06 92 ILE A C 1
ATOM 723 O O . ILE A 1 92 ? -17.473 -2.995 -3.915 1.00 96.06 92 ILE A O 1
ATOM 727 N N . ALA A 1 93 ? -17.150 -2.083 -1.887 1.00 94.44 93 ALA A N 1
ATOM 728 C CA . ALA A 1 93 ? -18.238 -2.713 -1.156 1.00 94.44 93 ALA A CA 1
ATOM 729 C C . ALA A 1 93 ? -18.385 -1.986 0.189 1.00 94.44 93 ALA A C 1
ATOM 731 O O . ALA A 1 93 ? -17.449 -1.318 0.627 1.00 94.44 93 ALA A O 1
ATOM 732 N N . ARG A 1 94 ? -19.522 -2.162 0.870 1.00 93.50 94 ARG A N 1
ATOM 733 C CA . ARG A 1 94 ? -19.764 -1.554 2.187 1.00 93.50 94 ARG A CA 1
ATOM 734 C C . ARG A 1 94 ? -18.625 -1.877 3.160 1.00 93.50 94 ARG A C 1
ATOM 736 O O . ARG A 1 94 ? -18.374 -3.051 3.438 1.00 93.50 94 ARG A O 1
ATOM 743 N N . GLY A 1 95 ? -17.969 -0.837 3.676 1.00 91.50 95 GLY A N 1
ATOM 744 C CA . GLY A 1 95 ? -16.851 -0.963 4.620 1.00 91.50 95 GLY A CA 1
ATOM 745 C C . GLY A 1 95 ? -15.565 -1.517 3.996 1.00 91.50 95 GLY A C 1
ATOM 746 O O . GLY A 1 95 ? -14.696 -1.997 4.720 1.00 91.50 95 GLY A O 1
ATOM 747 N N . VAL A 1 96 ? -15.439 -1.502 2.661 1.00 94.62 96 VAL A N 1
ATOM 748 C CA . VAL A 1 96 ? -14.264 -1.992 1.928 1.00 94.62 96 VAL A CA 1
ATOM 749 C C . VAL A 1 96 ? -13.831 -0.987 0.868 1.00 94.62 96 VAL A C 1
ATOM 751 O O . VAL A 1 96 ? -14.561 -0.666 -0.073 1.00 94.62 96 VAL A O 1
ATOM 754 N N . ARG A 1 97 ? -12.573 -0.564 0.963 1.00 94.44 97 ARG A N 1
ATOM 755 C CA . ARG A 1 97 ? -11.972 0.432 0.081 1.00 94.44 97 ARG A CA 1
ATOM 756 C C . ARG A 1 97 ? -10.749 -0.140 -0.621 1.00 94.44 97 ARG A C 1
ATOM 758 O O . ARG A 1 97 ? -9.826 -0.626 0.025 1.00 94.44 97 ARG A O 1
ATOM 765 N N . HIS A 1 98 ? -10.728 -0.068 -1.950 1.00 94.31 98 HIS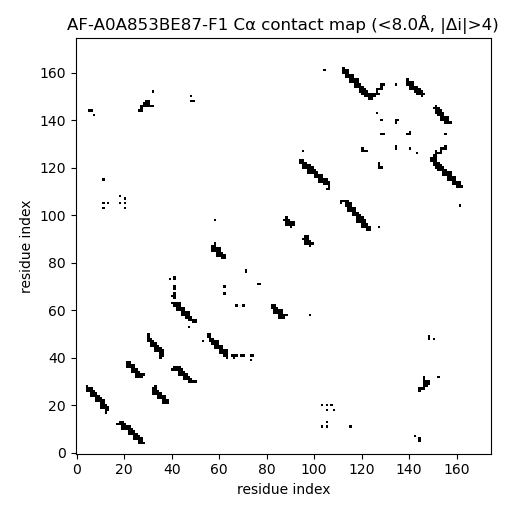 A N 1
ATOM 766 C CA . HIS A 1 98 ? -9.509 -0.212 -2.742 1.00 94.31 98 HIS A CA 1
ATOM 767 C C . HIS A 1 98 ? -8.680 1.053 -2.543 1.00 94.31 98 HIS A C 1
ATOM 769 O O . HIS A 1 98 ? -9.075 2.145 -2.946 1.00 94.31 98 HIS A O 1
ATOM 775 N N . VAL A 1 99 ? -7.570 0.902 -1.839 1.00 91.44 99 VAL A N 1
ATOM 776 C CA . VAL A 1 99 ? -6.746 2.014 -1.379 1.00 91.44 99 VAL A CA 1
ATOM 777 C C . VAL A 1 99 ? -5.866 2.491 -2.519 1.00 91.44 99 VAL A C 1
ATOM 779 O O . VAL A 1 99 ? -5.994 3.609 -2.999 1.00 91.44 99 VAL A O 1
ATOM 782 N N . VAL A 1 100 ? -4.970 1.616 -2.962 1.00 90.25 100 VAL A N 1
ATOM 783 C CA . VAL A 1 100 ? -3.940 1.932 -3.939 1.00 90.25 100 VAL A CA 1
ATOM 784 C C . VAL A 1 100 ? -3.598 0.679 -4.725 1.00 90.25 100 VAL A C 1
ATOM 786 O O . VAL A 1 100 ? -3.738 -0.450 -4.243 1.00 90.25 100 VAL A O 1
ATOM 789 N N . ARG A 1 101 ? -3.129 0.898 -5.948 1.00 91.75 101 ARG A N 1
ATOM 790 C CA . ARG A 1 101 ? -2.456 -0.105 -6.758 1.00 91.75 101 ARG A CA 1
ATOM 791 C C . ARG A 1 101 ? -0.986 0.254 -6.844 1.00 91.75 101 ARG A C 1
ATOM 793 O O . ARG A 1 101 ? -0.659 1.325 -7.345 1.00 91.75 101 ARG A O 1
ATOM 800 N N . ILE A 1 102 ? -0.117 -0.655 -6.425 1.00 86.75 102 ILE A N 1
ATOM 801 C CA . ILE A 1 102 ? 1.295 -0.576 -6.793 1.00 86.75 102 ILE A CA 1
ATOM 802 C C . ILE A 1 102 ? 1.500 -1.461 -8.007 1.00 86.75 102 ILE A C 1
ATOM 804 O O . ILE A 1 102 ? 1.292 -2.671 -7.940 1.00 86.75 102 ILE A O 1
ATOM 808 N N . ARG A 1 103 ? 1.903 -0.842 -9.113 1.00 85.75 103 ARG A N 1
ATOM 809 C CA . ARG A 1 103 ? 2.339 -1.547 -10.309 1.00 85.75 103 ARG A CA 1
ATOM 810 C C . ARG A 1 103 ? 3.847 -1.708 -10.252 1.00 85.75 103 ARG A C 1
ATOM 812 O O . ARG A 1 103 ? 4.574 -0.721 -10.250 1.00 85.75 103 ARG A O 1
ATOM 819 N N . VAL A 1 104 ? 4.289 -2.953 -10.236 1.00 80.88 104 VAL A N 1
ATOM 820 C CA . VAL A 1 104 ? 5.685 -3.339 -10.377 1.00 80.88 104 VAL A CA 1
ATOM 821 C C . VAL A 1 104 ? 5.837 -3.879 -11.797 1.00 80.88 104 VAL A C 1
ATOM 823 O O . VAL A 1 104 ? 5.420 -5.012 -12.059 1.00 80.88 104 VAL A O 1
ATOM 826 N N . PRO A 1 105 ? 6.354 -3.083 -12.751 1.00 71.38 105 PRO A N 1
ATOM 827 C CA . PRO A 1 105 ? 6.701 -3.632 -14.048 1.00 71.38 105 PRO A CA 1
ATOM 828 C C . PRO A 1 105 ? 7.672 -4.787 -13.816 1.00 71.38 105 PRO A C 1
ATOM 830 O O . PRO A 1 105 ? 8.644 -4.647 -13.077 1.00 71.38 105 PRO A O 1
ATOM 833 N N . TRP A 1 106 ? 7.412 -5.924 -14.456 1.00 62.72 106 TRP A N 1
ATOM 834 C CA . TRP A 1 106 ? 8.330 -7.073 -14.490 1.00 62.72 106 TRP A CA 1
ATOM 835 C C . TRP A 1 106 ? 9.719 -6.683 -15.035 1.00 62.72 106 TRP A C 1
ATOM 837 O O . TRP A 1 106 ? 10.739 -7.319 -14.791 1.00 62.72 106 TRP A O 1
ATOM 847 N N . ASP A 1 107 ? 9.690 -5.555 -15.730 1.00 58.31 107 ASP A N 1
ATOM 848 C CA . ASP A 1 107 ? 10.583 -5.009 -16.719 1.00 58.31 107 ASP A CA 1
ATOM 849 C C . ASP A 1 107 ? 11.357 -3.799 -16.191 1.00 58.31 107 ASP A C 1
ATOM 851 O O . ASP A 1 107 ? 11.986 -3.097 -16.975 1.00 58.31 107 ASP A O 1
ATOM 855 N N . THR A 1 108 ? 11.362 -3.529 -14.876 1.00 54.12 108 THR A N 1
ATOM 856 C CA . THR A 1 108 ? 12.159 -2.429 -14.287 1.00 54.12 108 THR A CA 1
ATOM 857 C C . THR A 1 108 ? 13.672 -2.525 -14.573 1.00 54.12 108 THR A C 1
ATOM 859 O O . THR A 1 108 ? 14.414 -1.667 -14.110 1.00 54.12 108 THR A O 1
ATOM 862 N N . MET A 1 109 ? 14.128 -3.521 -15.355 1.00 49.41 109 MET A N 1
ATOM 863 C CA . MET A 1 109 ? 15.464 -3.611 -15.963 1.00 49.41 109 MET A CA 1
ATOM 864 C C . MET A 1 109 ? 15.493 -4.048 -17.462 1.00 49.41 109 MET A C 1
ATOM 866 O O . MET A 1 109 ? 16.582 -4.067 -18.027 1.00 49.41 109 MET A O 1
ATOM 870 N N . GLN A 1 110 ? 14.380 -4.407 -18.139 1.00 49.69 110 GLN A N 1
ATOM 871 C CA . GLN A 1 110 ? 14.357 -4.803 -19.576 1.00 49.69 110 GLN A CA 1
ATOM 872 C C . GLN A 1 110 ? 12.995 -4.548 -20.238 1.00 49.69 110 GLN A C 1
ATOM 874 O O . GLN A 1 110 ? 11.977 -4.827 -19.632 1.00 49.69 110 GLN A O 1
ATOM 879 N N . ALA A 1 111 ? 12.955 -4.099 -21.497 1.00 47.00 111 ALA A N 1
ATOM 880 C CA . ALA A 1 111 ? 11.712 -3.796 -22.214 1.00 47.00 111 ALA A CA 1
ATOM 881 C C . ALA A 1 111 ? 10.784 -5.023 -22.377 1.00 47.00 111 ALA A C 1
ATOM 883 O O . ALA A 1 111 ? 11.100 -5.972 -23.092 1.00 47.00 111 ALA A O 1
ATOM 884 N N . GLY A 1 112 ? 9.600 -4.965 -21.765 1.00 55.84 112 GLY A N 1
ATOM 885 C CA . GLY A 1 112 ? 8.561 -5.990 -21.836 1.00 55.84 112 GLY A CA 1
ATOM 886 C C . GLY A 1 112 ? 7.173 -5.400 -21.563 1.00 55.84 112 GLY A C 1
ATOM 887 O O . GLY A 1 112 ? 7.021 -4.225 -21.232 1.00 55.84 112 GLY A O 1
ATOM 888 N N . ARG A 1 113 ? 6.119 -6.193 -21.778 1.00 63.50 113 ARG A N 1
ATOM 889 C CA . ARG A 1 113 ? 4.711 -5.750 -21.700 1.00 63.50 113 ARG A CA 1
ATOM 890 C C . ARG A 1 113 ? 3.987 -6.243 -20.441 1.00 63.50 113 ARG A C 1
ATOM 892 O O . ARG A 1 113 ? 2.755 -6.312 -20.452 1.00 63.50 113 ARG A O 1
ATOM 899 N N . ARG A 1 114 ? 4.696 -6.680 -19.392 1.00 71.31 114 ARG A N 1
ATOM 900 C CA . ARG A 1 114 ? 4.087 -7.397 -18.253 1.00 71.31 114 ARG A CA 1
ATOM 901 C C . ARG A 1 114 ? 4.406 -6.716 -16.922 1.00 71.31 114 ARG A C 1
ATOM 903 O O . ARG A 1 114 ? 5.502 -6.232 -16.682 1.00 71.31 114 ARG A O 1
ATOM 910 N N . ALA A 1 115 ? 3.418 -6.670 -16.039 1.00 79.25 115 ALA A N 1
ATOM 911 C CA . ALA A 1 115 ? 3.528 -6.123 -14.695 1.00 79.25 115 ALA A CA 1
ATOM 912 C C . ALA A 1 115 ? 2.865 -7.043 -13.680 1.00 79.25 115 ALA A C 1
ATOM 914 O O . ALA A 1 115 ? 1.878 -7.726 -13.972 1.00 79.25 115 ALA A O 1
ATOM 915 N N . VAL A 1 116 ? 3.385 -6.977 -12.461 1.00 85.50 116 VAL A N 1
ATOM 916 C CA . VAL A 1 116 ? 2.692 -7.438 -11.269 1.00 85.50 116 VAL A CA 1
ATOM 917 C C . VAL A 1 116 ? 2.045 -6.231 -10.608 1.00 85.50 116 VAL A C 1
ATOM 919 O O . VAL A 1 116 ? 2.719 -5.278 -10.224 1.00 85.50 116 VAL A O 1
ATOM 922 N N . ASP A 1 117 ? 0.728 -6.277 -10.470 1.00 89.50 117 ASP A N 1
ATOM 923 C CA . ASP A 1 117 ? -0.025 -5.291 -9.710 1.00 89.50 117 ASP A CA 1
ATOM 924 C C . ASP A 1 117 ? -0.357 -5.854 -8.328 1.00 89.50 117 ASP A C 1
ATOM 926 O O . ASP A 1 117 ? -0.942 -6.933 -8.211 1.00 89.50 117 ASP A O 1
ATOM 930 N N . PHE A 1 118 ? -0.060 -5.077 -7.292 1.00 91.44 118 PHE A N 1
ATOM 931 C CA . PHE A 1 118 ? -0.561 -5.282 -5.940 1.00 91.44 118 PHE A CA 1
ATOM 932 C C . PHE A 1 118 ? -1.707 -4.304 -5.693 1.00 91.44 118 PHE A C 1
ATOM 934 O O . PHE A 1 118 ? -1.489 -3.098 -5.568 1.00 91.44 118 PHE A O 1
ATOM 941 N N . ASP A 1 119 ? -2.933 -4.821 -5.645 1.00 94.19 119 ASP A N 1
ATOM 942 C CA . ASP A 1 119 ? -4.112 -4.051 -5.250 1.00 94.19 119 ASP A CA 1
ATOM 943 C C . ASP A 1 119 ? -4.333 -4.193 -3.744 1.00 94.19 119 ASP A C 1
ATOM 945 O O . ASP A 1 119 ? -4.524 -5.308 -3.258 1.00 94.19 119 ASP A O 1
ATOM 949 N N . PHE A 1 120 ? -4.321 -3.073 -3.021 1.00 94.31 120 PHE A N 1
ATOM 950 C CA . PHE A 1 120 ? -4.492 -3.033 -1.569 1.00 94.31 120 PHE A CA 1
ATOM 951 C C . PHE A 1 120 ? -5.923 -2.686 -1.179 1.00 94.31 120 PHE A C 1
ATOM 953 O O . PHE A 1 120 ? -6.510 -1.742 -1.713 1.00 94.31 120 PHE A O 1
ATOM 960 N N . PHE A 1 121 ? -6.458 -3.411 -0.201 1.00 95.00 121 PHE A N 1
ATOM 961 C CA . PHE A 1 121 ? -7.810 -3.224 0.308 1.00 95.00 121 PHE A CA 1
ATOM 962 C C . PHE A 1 121 ? -7.788 -3.003 1.813 1.00 95.00 121 PHE A C 1
ATOM 964 O O . PHE A 1 121 ? -7.234 -3.816 2.560 1.00 95.00 121 PHE A O 1
ATOM 971 N N . LEU A 1 122 ? -8.423 -1.913 2.234 1.00 94.00 122 LEU A N 1
ATOM 972 C CA . LEU A 1 122 ? -8.732 -1.629 3.625 1.00 94.00 122 LEU A CA 1
ATOM 973 C C . LEU A 1 122 ? -10.176 -2.053 3.885 1.00 94.00 122 LEU A C 1
ATOM 975 O O . LEU A 1 122 ? -11.078 -1.630 3.161 1.00 94.00 122 LEU A O 1
ATOM 979 N N . ALA A 1 123 ? -10.385 -2.888 4.896 1.00 94.25 123 ALA A N 1
ATOM 980 C CA . ALA A 1 123 ? -11.698 -3.401 5.252 1.00 94.25 123 ALA A CA 1
ATOM 981 C C . ALA A 1 123 ? -12.000 -3.215 6.741 1.00 94.25 123 ALA A C 1
ATOM 983 O O . ALA A 1 123 ? -11.137 -3.412 7.600 1.00 94.25 123 ALA A O 1
ATOM 984 N N . GLU A 1 124 ? -13.245 -2.867 7.043 1.00 91.62 124 GLU A N 1
ATOM 985 C CA . GLU A 1 124 ? -13.767 -2.755 8.401 1.00 91.62 124 GLU A CA 1
ATOM 986 C C . GLU A 1 124 ? -14.311 -4.108 8.882 1.00 91.62 124 GLU A C 1
ATOM 988 O O . GLU A 1 124 ? -15.006 -4.826 8.159 1.00 91.62 124 GLU A O 1
ATOM 993 N N . GLY A 1 125 ? -13.978 -4.486 10.118 1.00 88.88 125 GLY A N 1
ATOM 994 C CA . GLY A 1 125 ? -14.529 -5.663 10.798 1.00 88.88 125 GLY A CA 1
ATOM 995 C C . GLY A 1 125 ? -13.971 -7.021 10.353 1.00 88.88 125 GLY A C 1
ATOM 996 O O . GLY A 1 125 ? -13.713 -7.866 11.211 1.00 88.88 125 GLY A O 1
ATOM 997 N N . ARG A 1 126 ? -13.732 -7.251 9.053 1.00 95.38 126 ARG A N 1
ATOM 998 C CA . ARG A 1 126 ? -13.161 -8.513 8.540 1.00 95.38 126 ARG A CA 1
ATOM 999 C C . ARG A 1 126 ? -12.214 -8.321 7.348 1.00 95.38 126 ARG A C 1
ATOM 1001 O O . ARG A 1 126 ? -12.443 -7.420 6.545 1.00 95.38 126 ARG A O 1
ATOM 1008 N N . PRO A 1 127 ? -11.206 -9.198 7.167 1.00 96.75 127 PRO A N 1
ATOM 1009 C CA . PRO A 1 127 ? -10.363 -9.211 5.972 1.00 96.75 127 PRO A CA 1
ATOM 1010 C C . PRO A 1 127 ? -11.161 -9.347 4.671 1.00 96.75 127 PRO A C 1
ATOM 1012 O O . PRO A 1 127 ? -12.150 -10.084 4.615 1.00 96.75 127 PRO A O 1
ATOM 1015 N N . TYR A 1 128 ? -10.683 -8.711 3.602 1.00 97.25 128 TYR A N 1
ATOM 1016 C CA . TYR A 1 128 ? -11.315 -8.753 2.287 1.00 97.25 128 TYR A CA 1
ATOM 1017 C C . TYR A 1 128 ? -10.312 -9.136 1.197 1.00 97.25 128 TYR A C 1
ATOM 1019 O O . TYR A 1 128 ? -9.293 -8.490 1.033 1.00 97.25 128 TYR A O 1
ATOM 1027 N N . TRP A 1 129 ? -10.637 -10.134 0.377 1.00 97.50 129 TRP A N 1
ATOM 1028 C CA . TRP A 1 129 ? -9.975 -10.326 -0.916 1.00 97.50 129 TRP A CA 1
ATOM 1029 C C . TRP A 1 129 ? -11.046 -10.398 -2.002 1.00 97.50 129 TRP A C 1
ATOM 1031 O O . TRP A 1 129 ? -11.999 -11.175 -1.846 1.00 97.50 129 TRP A O 1
ATOM 1041 N N . PR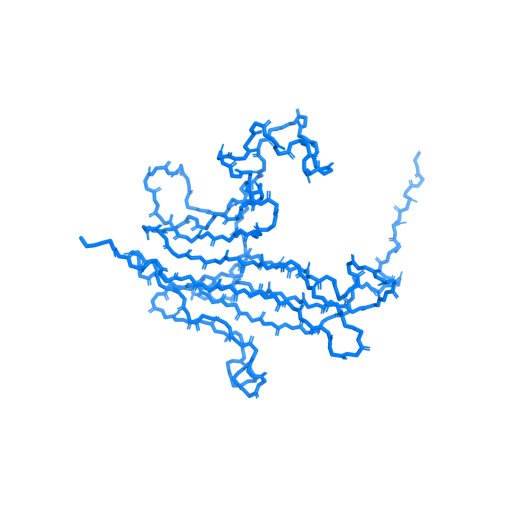O A 1 130 ? -10.911 -9.640 -3.104 1.00 94.62 130 PRO A N 1
ATOM 1042 C CA . PRO A 1 130 ? -11.837 -9.745 -4.226 1.00 94.62 130 PRO A CA 1
ATOM 1043 C C . PRO A 1 130 ? -11.776 -11.160 -4.809 1.00 94.62 130 PRO A C 1
ATOM 1045 O O . PRO A 1 130 ? -10.693 -11.718 -4.949 1.00 94.62 130 PRO A O 1
ATOM 1048 N N . ASN A 1 131 ? -12.927 -11.757 -5.134 1.00 94.31 131 ASN A N 1
ATOM 1049 C CA . ASN A 1 131 ? -13.011 -13.144 -5.616 1.00 94.31 131 ASN A CA 1
ATOM 1050 C C . ASN A 1 131 ? -12.141 -14.116 -4.781 1.00 94.31 131 ASN A C 1
ATOM 1052 O O . ASN A 1 131 ? -11.229 -14.781 -5.282 1.00 94.31 131 ASN A O 1
ATOM 1056 N N . SER 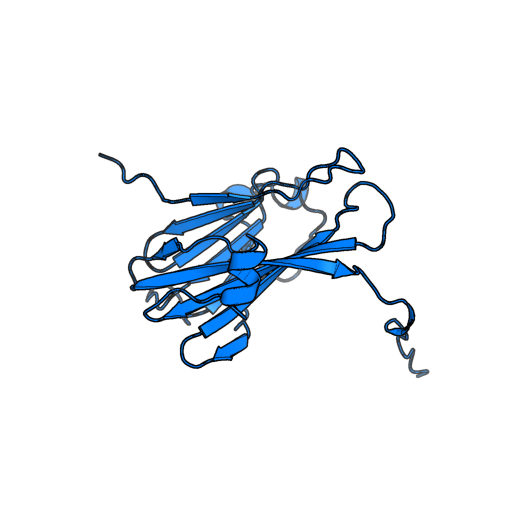A 1 132 ? -12.402 -14.167 -3.472 1.00 93.69 132 SER A N 1
ATOM 1057 C CA . SER A 1 132 ? -11.569 -14.875 -2.490 1.00 93.69 132 SER A CA 1
ATOM 1058 C C . SER A 1 132 ? -11.297 -16.344 -2.838 1.00 93.69 132 SER A C 1
ATOM 1060 O O . SER A 1 132 ? -10.205 -16.840 -2.561 1.00 93.69 132 SER A O 1
ATOM 1062 N N . ARG A 1 133 ? -12.238 -17.036 -3.497 1.00 95.94 133 ARG A N 1
ATOM 1063 C CA . ARG A 1 133 ? -12.039 -18.406 -3.998 1.00 95.94 133 ARG A CA 1
ATOM 1064 C C . ARG A 1 133 ? -10.892 -18.465 -5.011 1.00 95.94 133 ARG A C 1
ATOM 1066 O O . ARG A 1 133 ? -9.991 -19.286 -4.855 1.00 95.94 133 ARG A O 1
ATOM 1073 N N . GLN A 1 134 ? -10.904 -17.591 -6.017 1.00 94.69 134 GLN A N 1
ATOM 1074 C CA . GLN A 1 134 ? -9.864 -17.553 -7.044 1.00 94.69 134 GLN A CA 1
ATOM 1075 C C . GLN A 1 134 ? -8.521 -17.079 -6.478 1.00 94.69 134 GLN A C 1
ATOM 1077 O O . GLN A 1 134 ? -7.489 -17.670 -6.787 1.00 94.69 134 GLN A O 1
ATOM 1082 N N . ILE A 1 135 ? -8.529 -16.061 -5.611 1.00 95.69 135 ILE A N 1
ATOM 1083 C CA . ILE A 1 135 ? -7.309 -15.557 -4.964 1.00 95.69 135 ILE A CA 1
ATOM 1084 C C . ILE A 1 135 ? -6.632 -16.644 -4.126 1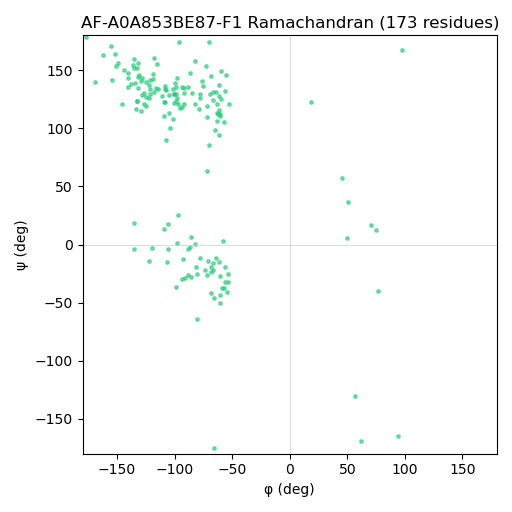.00 95.69 135 ILE A C 1
ATOM 1086 O O . ILE A 1 135 ? -5.417 -16.815 -4.219 1.00 95.69 135 ILE A O 1
ATOM 1090 N N . ARG A 1 136 ? -7.405 -17.426 -3.362 1.00 93.56 136 ARG A N 1
ATOM 1091 C CA . ARG A 1 136 ? -6.882 -18.566 -2.593 1.00 93.56 136 ARG A CA 1
ATOM 1092 C C . ARG A 1 136 ? -6.352 -19.670 -3.500 1.00 93.56 136 ARG A C 1
ATOM 1094 O O . ARG A 1 136 ? -5.240 -20.137 -3.277 1.00 93.56 136 ARG A O 1
ATOM 1101 N N . LYS A 1 137 ? -7.105 -20.044 -4.544 1.00 95.56 137 LYS A N 1
ATOM 1102 C CA . LYS A 1 137 ? -6.674 -21.042 -5.538 1.00 95.56 137 LYS A CA 1
ATOM 1103 C C . LYS A 1 137 ? -5.324 -20.668 -6.159 1.00 95.56 137 LYS A C 1
ATOM 1105 O O . LYS A 1 137 ? -4.464 -21.527 -6.306 1.00 95.56 137 LYS A O 1
ATOM 1110 N N . ASN A 1 138 ? -5.131 -19.386 -6.461 1.00 92.62 138 ASN A N 1
ATOM 1111 C CA . ASN A 1 138 ? -3.913 -18.868 -7.080 1.00 92.62 138 ASN A CA 1
ATOM 1112 C C . ASN A 1 138 ? -2.805 -18.513 -6.078 1.00 92.62 138 ASN A C 1
ATOM 1114 O O . ASN A 1 138 ? -1.748 -18.064 -6.507 1.00 92.62 138 ASN A O 1
ATOM 1118 N N . ARG A 1 139 ? -3.042 -18.651 -4.763 1.00 94.00 139 ARG A N 1
ATOM 1119 C CA . ARG A 1 139 ? -2.128 -18.181 -3.703 1.00 94.00 139 ARG A CA 1
ATOM 1120 C C . ARG A 1 139 ? -1.702 -16.715 -3.897 1.00 94.00 139 ARG A C 1
ATOM 1122 O O . ARG A 1 139 ? -0.569 -16.342 -3.628 1.00 94.00 139 ARG A O 1
ATOM 1129 N N . ALA A 1 140 ? -2.627 -15.886 -4.379 1.00 93.69 140 ALA A N 1
ATOM 1130 C CA . ALA A 1 140 ? -2.365 -14.506 -4.788 1.00 93.69 140 ALA A CA 1
ATOM 1131 C C . ALA A 1 140 ? -2.733 -13.466 -3.713 1.00 93.69 140 ALA A C 1
ATOM 1133 O O . ALA A 1 140 ? -2.642 -12.265 -3.957 1.00 93.69 140 ALA A O 1
ATOM 1134 N N . GLY A 1 141 ? -3.211 -13.911 -2.548 1.00 95.25 141 GLY A N 1
ATOM 1135 C CA . GLY A 1 141 ? -3.625 -13.043 -1.448 1.00 95.25 141 GLY A CA 1
ATOM 1136 C C . GLY A 1 141 ? -2.491 -12.828 -0.453 1.00 95.25 141 GLY A C 1
ATOM 1137 O O . GLY A 1 141 ? -1.825 -13.783 -0.067 1.00 95.25 141 GLY A O 1
ATOM 1138 N N . LEU A 1 142 ? -2.304 -11.585 -0.021 1.00 94.19 142 LEU A N 1
ATOM 1139 C CA . LEU A 1 142 ? -1.349 -11.190 1.010 1.00 94.19 142 LEU A CA 1
ATOM 1140 C C . LEU A 1 142 ? -2.093 -10.569 2.200 1.00 94.19 142 LEU A C 1
ATOM 1142 O O . LEU A 1 142 ? -3.114 -9.896 2.017 1.00 94.19 142 LEU A O 1
ATOM 1146 N N . GLY A 1 143 ? -1.568 -10.782 3.408 1.00 93.31 143 GLY A N 1
ATOM 1147 C CA . GLY A 1 143 ? -2.219 -10.387 4.658 1.00 93.31 143 GLY A CA 1
ATOM 1148 C C . GLY A 1 143 ? -3.066 -11.503 5.291 1.00 93.31 143 GLY A C 1
ATOM 1149 O O . GLY A 1 143 ? -2.939 -12.665 4.904 1.00 93.31 143 GLY A O 1
ATOM 1150 N N . PRO A 1 144 ? -3.939 -11.158 6.252 1.00 94.94 144 PRO A N 1
ATOM 1151 C CA . PRO A 1 144 ? -4.298 -9.796 6.639 1.00 94.94 144 PRO A CA 1
ATOM 1152 C C . PRO A 1 144 ? -3.348 -9.212 7.689 1.00 94.94 144 PRO A C 1
ATOM 1154 O O . PRO A 1 144 ? -2.880 -9.929 8.564 1.00 94.94 144 PRO A O 1
ATOM 1157 N N . LEU A 1 145 ? -3.129 -7.898 7.644 1.00 94.69 145 LEU A N 1
ATOM 1158 C CA . LEU A 1 145 ? -2.650 -7.143 8.803 1.00 94.69 145 LEU A CA 1
ATOM 1159 C C . LEU A 1 145 ? -3.828 -6.476 9.499 1.00 94.69 145 LEU A C 1
ATOM 1161 O O . LEU A 1 145 ? -4.724 -5.972 8.824 1.00 94.69 145 LEU A O 1
ATOM 1165 N N . ARG A 1 146 ? -3.801 -6.413 10.829 1.00 93.88 146 ARG A N 1
ATOM 1166 C CA . ARG A 1 146 ? -4.826 -5.741 11.634 1.00 93.88 146 ARG A CA 1
ATOM 1167 C C . ARG A 1 146 ? -4.221 -4.557 12.386 1.00 93.88 146 ARG A C 1
ATOM 1169 O O . ARG A 1 146 ? -3.160 -4.695 12.985 1.00 93.88 146 ARG A O 1
ATOM 1176 N N . ASN A 1 147 ? -4.894 -3.407 12.372 1.00 90.62 147 ASN A N 1
ATOM 1177 C CA . ASN A 1 147 ? -4.495 -2.240 13.169 1.00 90.62 147 ASN A CA 1
ATOM 1178 C C . ASN A 1 147 ? -5.275 -2.170 14.498 1.00 90.62 147 ASN A C 1
ATOM 1180 O O . ASN A 1 147 ? -6.200 -2.951 14.740 1.00 90.62 147 ASN A O 1
ATOM 1184 N N . SER A 1 148 ? -4.932 -1.219 15.372 1.00 88.94 148 SER A N 1
ATOM 1185 C CA . SER A 1 148 ? -5.602 -1.068 16.673 1.00 88.94 148 SER A CA 1
ATOM 1186 C C . SER A 1 148 ? -7.039 -0.544 16.576 1.00 88.94 148 SER A C 1
ATOM 1188 O O . SER A 1 148 ? -7.776 -0.652 17.549 1.00 88.94 148 SER A O 1
ATOM 1190 N N . ALA A 1 149 ? -7.453 -0.017 15.418 1.00 87.06 149 ALA A N 1
ATOM 1191 C CA . ALA A 1 149 ? -8.838 0.367 15.138 1.00 87.06 149 ALA A CA 1
ATOM 1192 C C . ALA A 1 149 ? -9.709 -0.829 14.700 1.00 87.06 149 ALA A C 1
ATOM 1194 O O . ALA A 1 149 ? -10.886 -0.664 14.392 1.00 87.06 149 ALA A O 1
ATOM 1195 N N . GLY A 1 150 ? -9.145 -2.041 14.633 1.00 89.81 150 GLY A N 1
ATOM 1196 C CA . GLY A 1 150 ? -9.868 -3.231 14.189 1.00 89.81 150 GLY A CA 1
ATOM 1197 C C . GLY A 1 150 ? -10.101 -3.297 12.677 1.00 89.81 150 GLY A C 1
ATOM 1198 O O . GLY A 1 150 ? -10.874 -4.143 12.227 1.00 89.81 150 GLY A O 1
ATOM 1199 N N . GLN A 1 151 ? -9.430 -2.447 11.899 1.00 92.25 151 GLN A N 1
ATOM 1200 C CA . GLN A 1 151 ? -9.428 -2.507 10.440 1.00 92.25 151 GLN A CA 1
ATOM 1201 C C . GLN A 1 151 ? -8.406 -3.537 9.955 1.00 92.25 151 GLN A C 1
ATOM 1203 O O . GLN A 1 151 ? -7.439 -3.857 10.653 1.00 92.25 151 GLN A O 1
ATOM 1208 N N . TYR A 1 152 ? -8.606 -4.021 8.732 1.00 94.38 152 TYR A N 1
ATOM 1209 C CA . TYR A 1 152 ? -7.750 -5.008 8.089 1.00 94.38 152 TYR A CA 1
ATOM 1210 C C . TYR A 1 152 ? -7.180 -4.471 6.783 1.00 94.38 152 TYR A C 1
ATOM 1212 O O . TYR A 1 152 ? -7.934 -4.028 5.917 1.00 94.38 152 TYR A O 1
ATOM 1220 N N . LEU A 1 153 ? -5.861 -4.575 6.617 1.00 94.75 153 LEU A N 1
ATOM 1221 C CA . LEU A 1 153 ? -5.186 -4.363 5.343 1.00 94.75 153 LEU A CA 1
ATOM 1222 C C . LEU A 1 153 ? -4.859 -5.712 4.707 1.00 94.75 153 LEU A C 1
ATOM 1224 O O . LEU A 1 153 ? -4.259 -6.598 5.316 1.00 94.75 153 LEU A O 1
ATOM 1228 N N . THR A 1 154 ? -5.241 -5.847 3.449 1.00 96.38 154 THR A N 1
ATOM 1229 C CA . THR A 1 154 ? -5.008 -7.029 2.616 1.00 96.38 154 THR A CA 1
ATOM 1230 C C . THR A 1 154 ? -4.529 -6.574 1.249 1.00 96.38 154 THR A C 1
ATOM 1232 O O . THR A 1 154 ? -4.762 -5.429 0.856 1.00 96.38 154 THR A O 1
ATOM 1235 N N . ALA A 1 155 ? -3.874 -7.459 0.508 1.00 95.69 155 ALA A N 1
ATOM 1236 C CA . ALA A 1 155 ? -3.570 -7.204 -0.891 1.00 95.69 155 ALA A CA 1
ATOM 1237 C C . ALA A 1 155 ? -3.845 -8.430 -1.757 1.00 95.69 155 ALA A C 1
ATOM 1239 O O . ALA A 1 155 ? -3.808 -9.568 -1.284 1.00 95.69 155 ALA A O 1
ATOM 1240 N N . ALA A 1 156 ? -4.118 -8.189 -3.034 1.00 95.94 156 ALA A N 1
ATOM 1241 C CA . ALA A 1 156 ? -4.189 -9.215 -4.061 1.00 95.94 156 ALA A CA 1
ATOM 1242 C C . ALA A 1 156 ? -3.176 -8.910 -5.170 1.00 95.94 156 ALA A C 1
ATOM 1244 O O . ALA A 1 156 ? -3.077 -7.775 -5.638 1.00 95.94 156 ALA A O 1
ATOM 1245 N N . CYS A 1 157 ? -2.441 -9.941 -5.571 1.00 93.19 157 CYS A N 1
ATOM 1246 C CA . CYS A 1 157 ? -1.463 -9.912 -6.646 1.00 93.19 157 CYS A CA 1
ATOM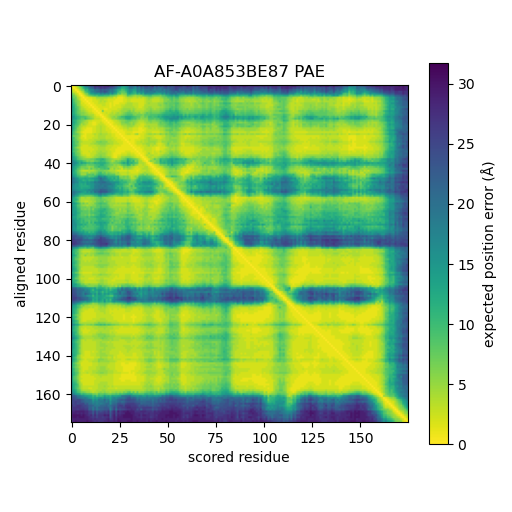 1247 C C . CYS A 1 157 ? -2.118 -10.303 -7.979 1.00 93.19 157 CYS A C 1
ATOM 1249 O O . CYS A 1 157 ? -2.852 -11.293 -8.052 1.00 93.19 157 CYS A O 1
ATOM 1251 N N . TYR A 1 158 ? -1.833 -9.551 -9.041 1.00 89.56 158 TYR A N 1
ATOM 1252 C CA . TYR A 1 158 ? -2.309 -9.832 -10.394 1.00 89.56 158 TYR A CA 1
ATOM 1253 C C . TYR A 1 158 ? -1.185 -9.687 -11.408 1.00 89.56 158 TYR A C 1
ATOM 1255 O O . TYR A 1 158 ? -0.447 -8.707 -11.379 1.00 89.56 158 TYR A O 1
ATOM 1263 N N . HIS A 1 159 ? -1.126 -10.597 -12.377 1.00 86.12 159 HIS A N 1
ATOM 1264 C CA . HIS A 1 159 ? -0.374 -10.358 -13.605 1.00 86.12 159 HIS A CA 1
ATOM 1265 C C . HIS A 1 159 ? -1.248 -9.523 -14.545 1.00 86.12 159 HIS A C 1
ATOM 1267 O O . HIS A 1 159 ? -2.356 -9.939 -14.889 1.00 86.12 159 HIS A O 1
ATOM 1273 N N . ARG A 1 160 ? -0.773 -8.342 -14.949 1.00 80.69 160 ARG A N 1
ATOM 1274 C CA . ARG A 1 160 ? -1.451 -7.469 -15.918 1.00 80.69 160 ARG A CA 1
ATOM 1275 C C . ARG A 1 160 ? -0.474 -6.996 -16.986 1.00 80.69 160 ARG A C 1
ATOM 1277 O O . ARG A 1 160 ? 0.734 -6.971 -16.769 1.00 80.69 160 ARG A O 1
ATOM 1284 N N . THR A 1 161 ? -0.987 -6.622 -18.150 1.00 73.44 161 THR A N 1
ATOM 1285 C CA . THR A 1 161 ? -0.172 -5.976 -19.180 1.00 73.44 161 THR A CA 1
ATOM 1286 C C . THR A 1 161 ? 0.094 -4.516 -18.808 1.00 73.44 161 THR A C 1
ATOM 1288 O O . THR A 1 161 ? -0.761 -3.834 -18.235 1.00 73.44 161 THR A O 1
ATOM 1291 N N . THR A 1 162 ? 1.312 -4.042 -19.073 1.00 64.31 162 THR A N 1
ATOM 1292 C CA . THR A 1 162 ? 1.771 -2.702 -18.667 1.00 64.31 162 THR A CA 1
ATOM 1293 C C . THR A 1 162 ? 1.126 -1.584 -19.479 1.00 64.31 162 THR A C 1
ATOM 1295 O O . THR A 1 162 ? 0.980 -0.486 -18.946 1.00 64.31 162 THR A O 1
ATOM 1298 N N . PHE A 1 163 ? 0.696 -1.859 -20.716 1.00 58.19 163 PHE A N 1
ATOM 1299 C CA . PHE A 1 163 ? 0.178 -0.862 -21.652 1.00 58.19 163 PHE A CA 1
ATOM 1300 C C . PHE A 1 163 ? -0.485 -1.523 -22.875 1.00 58.19 163 PHE A C 1
ATOM 1302 O O . PHE A 1 163 ? 0.049 -2.501 -23.403 1.00 58.19 163 PHE A O 1
ATOM 1309 N N . ASP A 1 164 ? -1.610 -0.971 -23.338 1.00 51.34 164 ASP A N 1
ATOM 1310 C CA . ASP A 1 164 ? -2.132 -1.191 -24.692 1.00 51.34 164 ASP A CA 1
ATOM 1311 C C . ASP A 1 164 ? -1.857 0.081 -25.518 1.00 51.34 164 ASP A C 1
ATOM 1313 O O . ASP A 1 164 ? -2.437 1.128 -25.214 1.00 51.34 164 ASP A O 1
ATOM 1317 N N . PRO A 1 165 ? -0.992 0.030 -26.547 1.00 49.75 165 PRO A N 1
ATOM 1318 C CA . PRO A 1 165 ? -0.727 1.168 -27.425 1.00 49.75 165 PRO A CA 1
ATOM 1319 C C . PRO A 1 165 ? -1.980 1.783 -28.060 1.00 49.75 165 PRO A C 1
ATOM 1321 O O . PRO A 1 165 ? -1.975 2.975 -28.364 1.00 49.75 165 PRO A O 1
ATOM 1324 N N . ALA A 1 166 ? -3.065 1.019 -28.226 1.00 51.78 166 ALA A N 1
ATOM 1325 C CA . ALA A 1 166 ? -4.319 1.529 -28.780 1.00 51.78 166 ALA A CA 1
ATOM 1326 C C . ALA A 1 166 ? -5.013 2.563 -27.869 1.00 51.78 166 ALA A C 1
ATOM 1328 O O . ALA A 1 166 ? -5.788 3.387 -28.355 1.00 51.78 166 ALA A O 1
ATOM 1329 N N . MET A 1 167 ? -4.702 2.563 -26.568 1.00 45.50 167 MET A N 1
ATOM 1330 C CA . MET A 1 167 ? -5.274 3.476 -25.569 1.00 45.50 167 MET A CA 1
ATOM 1331 C C . MET A 1 167 ? -4.489 4.791 -25.432 1.00 45.50 167 MET A C 1
ATOM 1333 O O . MET A 1 167 ? -4.910 5.684 -24.703 1.00 45.50 167 MET A O 1
ATOM 1337 N N . ALA A 1 168 ? -3.364 4.940 -26.139 1.00 49.44 168 ALA A N 1
ATOM 1338 C CA . ALA A 1 168 ? -2.490 6.112 -26.072 1.00 49.44 168 ALA A CA 1
ATOM 1339 C C . ALA A 1 168 ? -2.737 7.146 -27.178 1.00 49.44 168 ALA A C 1
ATOM 1341 O O . ALA A 1 168 ? -1.847 7.930 -27.513 1.00 49.44 168 ALA A O 1
ATOM 1342 N N . LYS A 1 169 ? -3.951 7.189 -27.739 1.00 40.28 169 LYS A N 1
ATOM 1343 C CA . LYS A 1 169 ? -4.381 8.348 -28.526 1.00 40.28 169 LYS A CA 1
ATOM 1344 C C . LYS A 1 169 ? -4.601 9.527 -27.581 1.00 40.28 169 LYS A C 1
ATOM 1346 O O . LYS A 1 169 ? -5.712 9.788 -27.136 1.00 40.28 169 LYS A O 1
ATOM 1351 N N . VAL A 1 170 ? -3.524 10.251 -27.295 1.00 45.12 170 VAL A N 1
ATOM 1352 C CA . VAL A 1 170 ? -3.612 11.647 -26.874 1.00 45.12 170 VAL A CA 1
ATOM 1353 C C . VAL A 1 170 ? -4.223 12.401 -28.051 1.00 45.12 170 VAL A C 1
ATOM 1355 O O . VAL A 1 170 ? -3.580 12.590 -29.083 1.00 45.12 170 VAL A O 1
ATOM 1358 N N . THR A 1 171 ? -5.488 12.791 -27.933 1.00 45.09 171 THR A N 1
ATOM 1359 C CA . THR A 1 171 ? -6.074 13.828 -28.782 1.00 45.09 171 THR A CA 1
ATOM 1360 C C . THR A 1 171 ? -5.304 15.117 -28.526 1.00 45.09 171 THR A C 1
ATOM 1362 O O . THR A 1 171 ? -5.599 15.843 -27.581 1.00 45.09 171 THR A O 1
ATOM 1365 N N . GLN A 1 172 ? -4.295 15.398 -29.352 1.00 40.47 172 GLN A N 1
ATOM 1366 C CA . GLN A 1 172 ? -3.820 16.764 -29.526 1.00 40.47 172 GLN A CA 1
ATOM 1367 C C . GLN A 1 172 ? -4.965 17.548 -30.171 1.00 40.47 172 GLN A C 1
ATOM 1369 O O . GLN A 1 172 ? -5.213 17.445 -31.372 1.00 40.47 172 GLN A O 1
ATOM 1374 N N . GLY A 1 173 ? -5.712 18.279 -29.345 1.00 38.16 173 GLY A N 1
ATOM 1375 C CA . GLY A 1 173 ? -6.585 19.337 -29.826 1.00 38.16 173 GLY A CA 1
ATOM 1376 C C . GLY A 1 173 ? -5.713 20.408 -30.468 1.00 38.16 173 GLY A C 1
ATOM 1377 O O . GLY A 1 173 ? -4.813 20.939 -29.823 1.00 38.16 173 GLY A O 1
ATOM 1378 N N . ARG A 1 174 ? -5.952 20.685 -31.751 1.00 41.47 174 ARG A N 1
ATOM 1379 C CA . ARG A 1 174 ? -5.481 21.917 -32.380 1.00 41.47 174 ARG A CA 1
ATOM 1380 C C . ARG A 1 174 ? -6.233 23.081 -31.735 1.00 41.47 174 ARG A C 1
ATOM 1382 O O . ARG A 1 174 ? -7.463 23.075 -31.749 1.00 41.47 174 ARG A O 1
ATOM 1389 N N . GLY A 1 175 ? -5.486 24.038 -31.205 1.00 42.56 175 GLY A N 1
ATOM 1390 C CA .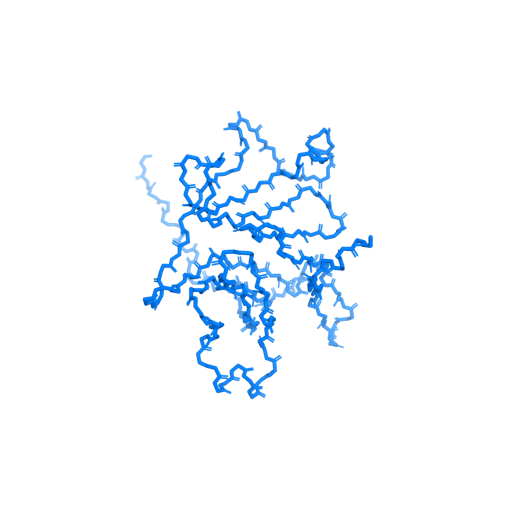 GLY A 1 175 ? -5.919 25.379 -30.832 1.00 42.56 175 GLY A CA 1
ATOM 1391 C C . GLY A 1 175 ? -4.757 26.313 -31.095 1.00 42.56 175 GLY A C 1
ATOM 1392 O O . GLY A 1 175 ? -3.672 26.001 -30.558 1.00 42.56 175 GLY A O 1
#

Mean predicted aligned error: 9.18 Å

Nearest PDB structures (foldseek):
  5e67-assembly1_A  TM=2.786E-01  e=1.855E+00  Sordaria macrospora k-hell
  1riv-assembly1_H  TM=2.148E-01  e=1.103E+00  Mus musculus
  6e52-assembly1_B  TM=3.996E-01  e=6.804E+00  Saccharomyces cerevisiae S288C
  3skj-assembly1_H  TM=2.159E-01  e=2.670E+00  Homo sapiens

Organism: NCBI:txid860233

Solvent-accessible surface area (backbone atoms only — not comparable to full-atom values): 10287 Å² total; per-residue (Å²): 133,84,80,81,70,68,62,52,74,47,62,58,73,40,88,91,52,93,47,67,53,74,42,34,38,35,37,45,58,59,47,24,37,40,38,32,41,68,85,72,58,21,56,28,38,38,41,42,35,87,43,93,90,41,100,62,64,39,31,30,45,33,66,29,77,92,23,57,94,53,31,70,80,78,36,95,68,78,74,93,84,62,81,52,60,75,44,84,51,42,78,80,47,95,62,29,28,43,55,52,72,50,76,43,55,74,35,84,86,48,98,70,61,43,21,42,32,39,41,30,29,44,16,56,82,48,76,60,62,82,65,49,70,60,29,58,76,66,68,28,62,44,75,72,44,66,30,75,73,53,33,18,43,22,34,40,58,39,85,44,70,68,72,61,79,87,76,65,72,74,79,78,74,88,127

Sequence (175 aa):
MGRVEEAICVAAYSTSAPVCSYTYRWWAAGTSFYLKQRSLDAIKISLHGPDLRHPEPGFKLGIDSSAQATAHEKLLWRFDDGAMGWFPGREIARGVRHVVRIRVPWDTMQAGRRAVDFDFFLAEGRPYWPNSRQIRKNRAGLGPLRNSAGQYLTAACYHRTTFDPAMAKVTQGRG

Radius of gyration: 17.75 Å; Cα contacts (8 Å, |Δi|>4): 338; chains: 1; bounding box: 39×46×58 Å

Foldseek 3Di:
DDDDFDKDKDWDADPVPGDIFFIWIWTADAQWIKIAGPPLLFWIKIQHDPDPVDPDRFIWTFTDPVCVVPNVVRDPDDPPPDTTDTDHAADPDVQKGFRDKDWAAPAPPHDDFKTKIKTKMKGAQDDDDVVVVVQVVVVQKADFHAHPNRITIIIGIDMDTPDDPVPPPPPPDDD